Protein AF-A0A7M7T6D5-F1 (afdb_monomer)

Secondary structure (DSSP, 8-state):
-PPPPEESS-----SSPEEE--HHHHHHHTTHHHHHHTT-TTTT----SS--SSEEEEHHHHHHHH---HHHHHHHHHHHHHHHHTT------------------------------TTHHHHHHHHHHHHHHHHHTTS--

Structure (mmCIF, N/CA/C/O backbone):
data_AF-A0A7M7T6D5-F1
#
_entry.id   AF-A0A7M7T6D5-F1
#
loop_
_atom_site.group_PDB
_atom_site.id
_atom_site.type_symbol
_atom_site.label_atom_id
_atom_site.label_alt_id
_atom_site.label_comp_id
_atom_site.label_asym_id
_atom_site.label_entity_id
_atom_site.label_seq_id
_atom_site.pdbx_PDB_ins_code
_atom_site.Cartn_x
_atom_site.Cartn_y
_atom_site.Cartn_z
_atom_site.occupancy
_atom_site.B_iso_or_equiv
_atom_site.auth_seq_id
_atom_site.auth_comp_id
_atom_site.auth_asym_id
_atom_site.auth_atom_id
_atom_site.pdbx_PDB_model_num
ATOM 1 N N . MET A 1 1 ? 14.661 -6.943 -27.759 1.00 43.06 1 MET A N 1
ATOM 2 C CA . MET A 1 1 ? 13.455 -6.133 -27.479 1.00 43.06 1 MET A CA 1
ATOM 3 C C . MET A 1 1 ? 13.658 -5.488 -26.121 1.00 43.06 1 MET A C 1
ATOM 5 O O . MET A 1 1 ? 14.012 -6.212 -25.200 1.00 43.06 1 MET A O 1
ATOM 9 N N . SER A 1 2 ? 13.508 -4.171 -25.993 1.00 54.56 2 SER A N 1
ATOM 10 C CA . SER A 1 2 ? 13.574 -3.513 -24.681 1.00 54.56 2 SER A CA 1
ATOM 11 C C . SER A 1 2 ? 12.256 -3.753 -23.950 1.00 54.56 2 SER A C 1
ATOM 13 O O . SER A 1 2 ? 11.207 -3.412 -24.490 1.00 54.56 2 SER A O 1
ATOM 15 N N . ALA A 1 3 ? 12.293 -4.358 -22.762 1.00 63.34 3 ALA A N 1
ATOM 16 C CA . ALA A 1 3 ? 11.090 -4.541 -21.955 1.00 63.34 3 ALA A CA 1
ATOM 17 C C . ALA A 1 3 ? 10.588 -3.172 -21.469 1.00 63.34 3 ALA A C 1
ATOM 19 O O . ALA A 1 3 ? 11.316 -2.448 -20.788 1.00 63.34 3 ALA A O 1
ATOM 20 N N . GLU A 1 4 ? 9.363 -2.801 -21.841 1.00 76.75 4 GLU A N 1
ATOM 21 C CA . GLU A 1 4 ? 8.741 -1.568 -21.363 1.00 76.75 4 GLU A CA 1
ATOM 22 C C . GLU A 1 4 ? 8.280 -1.751 -19.911 1.00 76.75 4 GLU A C 1
ATOM 24 O O . GLU A 1 4 ? 7.572 -2.705 -19.584 1.00 76.75 4 GLU A O 1
ATOM 29 N N . LEU A 1 5 ? 8.700 -0.843 -19.028 1.00 84.25 5 LEU A N 1
ATOM 30 C CA . LEU A 1 5 ? 8.334 -0.889 -17.616 1.00 84.25 5 LEU A CA 1
ATOM 31 C C . LEU A 1 5 ? 6.922 -0.339 -17.404 1.00 84.25 5 LEU A C 1
ATOM 33 O O . LEU A 1 5 ? 6.621 0.794 -17.778 1.00 84.25 5 LEU A O 1
ATOM 37 N N . LYS A 1 6 ? 6.072 -1.112 -16.728 1.00 86.00 6 LYS A N 1
ATOM 38 C CA . LYS A 1 6 ? 4.677 -0.766 -16.454 1.00 86.00 6 LYS A CA 1
ATOM 39 C C . LYS A 1 6 ? 4.487 -0.267 -15.022 1.00 86.00 6 LYS A C 1
ATOM 41 O O . LYS A 1 6 ? 4.801 -0.957 -14.052 1.00 86.00 6 LYS A O 1
ATOM 46 N N . GLY A 1 7 ? 3.900 0.920 -14.878 1.00 89.00 7 GLY A N 1
ATOM 47 C CA . GLY A 1 7 ? 3.462 1.447 -13.585 1.00 89.00 7 GLY A CA 1
ATOM 48 C C . GLY A 1 7 ? 2.161 0.792 -13.107 1.00 89.00 7 GLY A C 1
ATOM 49 O O . GLY A 1 7 ? 1.125 0.946 -13.744 1.00 89.00 7 GLY A O 1
ATOM 50 N N . VAL A 1 8 ? 2.171 0.115 -11.955 1.00 90.44 8 VAL A N 1
ATOM 51 C CA . VAL A 1 8 ? 0.967 -0.555 -11.411 1.00 90.44 8 VAL A CA 1
ATOM 52 C C . VAL A 1 8 ? -0.048 0.434 -10.817 1.00 90.44 8 VAL A C 1
ATOM 54 O O . VAL A 1 8 ? -1.253 0.215 -10.883 1.00 90.44 8 VAL A O 1
ATOM 57 N N . PHE A 1 9 ? 0.412 1.558 -10.257 1.00 89.00 9 PHE A N 1
ATOM 58 C CA . PHE A 1 9 ? -0.464 2.544 -9.601 1.00 89.00 9 PHE A CA 1
ATOM 59 C C . PHE A 1 9 ? -1.057 3.607 -10.545 1.00 89.00 9 PHE A C 1
ATOM 61 O O . PHE A 1 9 ? -1.940 4.361 -10.125 1.00 89.00 9 PHE A O 1
ATOM 68 N N . CYS A 1 10 ? -0.546 3.725 -11.776 1.00 86.19 10 CYS A N 1
ATOM 69 C CA . CYS A 1 10 ? -1.044 4.648 -12.798 1.00 86.19 10 CYS A CA 1
ATOM 70 C C . CYS A 1 10 ? -0.523 4.287 -14.200 1.00 86.19 10 CYS A C 1
ATOM 72 O O . CYS A 1 10 ? 0.649 3.963 -14.366 1.00 86.19 10 CYS A O 1
ATOM 74 N N . ASN A 1 11 ? -1.365 4.480 -15.219 1.00 77.56 11 ASN A N 1
ATOM 75 C CA . ASN A 1 11 ? -1.016 4.286 -16.634 1.00 77.56 11 ASN A CA 1
ATOM 76 C C . ASN A 1 11 ? -0.280 5.500 -17.243 1.00 77.56 11 ASN A C 1
ATOM 78 O O . ASN A 1 11 ? -0.393 5.758 -18.437 1.00 77.56 11 ASN A O 1
ATOM 82 N N . ASN A 1 12 ? 0.398 6.316 -16.431 1.00 72.69 12 ASN A N 1
ATOM 83 C CA . ASN A 1 12 ? 1.052 7.526 -16.922 1.00 72.69 12 ASN A CA 1
ATOM 84 C C . ASN A 1 12 ? 2.491 7.210 -17.344 1.00 72.69 12 ASN A C 1
ATOM 86 O O . ASN A 1 12 ? 3.350 7.061 -16.476 1.00 72.69 12 ASN A O 1
ATOM 90 N N . SER A 1 13 ? 2.765 7.195 -18.650 1.00 62.94 13 SER A N 1
ATOM 91 C CA . SER A 1 13 ? 4.107 7.056 -19.252 1.00 62.94 13 SER A CA 1
ATOM 92 C C . SER A 1 13 ? 5.000 8.297 -19.055 1.00 62.94 13 SER A C 1
ATOM 94 O O . SER A 1 13 ? 5.825 8.644 -19.900 1.00 62.94 13 SER A O 1
ATOM 96 N N . SER A 1 14 ? 4.806 9.025 -17.953 1.00 63.34 14 SER A N 1
ATOM 97 C CA . SER A 1 14 ? 5.578 10.210 -17.591 1.00 63.34 14 SER A CA 1
ATOM 98 C C . SER A 1 14 ? 7.068 9.896 -17.472 1.00 63.34 14 SER A C 1
ATOM 100 O O . SER A 1 14 ? 7.439 8.813 -17.035 1.00 63.34 14 SER A O 1
ATOM 102 N N . LYS A 1 15 ? 7.930 10.892 -17.717 1.00 61.44 15 LYS A N 1
ATOM 103 C CA . LYS A 1 15 ? 9.396 10.797 -17.535 1.00 61.44 15 LYS A CA 1
ATOM 104 C C . LYS A 1 15 ? 9.850 10.497 -16.088 1.00 61.44 15 LYS A C 1
ATOM 106 O O . LYS A 1 15 ? 11.047 10.496 -15.812 1.00 61.44 15 LYS A O 1
ATOM 111 N N . ALA A 1 16 ? 8.926 10.306 -15.146 1.00 72.88 16 ALA A N 1
ATOM 112 C CA . ALA A 1 16 ? 9.248 9.915 -13.784 1.00 72.88 16 ALA A CA 1
ATOM 113 C C . ALA A 1 16 ? 9.813 8.487 -13.772 1.00 72.88 16 ALA A C 1
ATOM 115 O O . ALA A 1 16 ? 9.243 7.575 -14.361 1.00 72.88 16 ALA A O 1
ATOM 116 N N . LYS A 1 17 ? 10.929 8.278 -13.068 1.00 87.38 17 LYS A N 1
ATOM 117 C CA . LYS A 1 17 ? 11.566 6.960 -12.971 1.00 87.38 17 LYS A CA 1
ATOM 118 C C . LYS A 1 17 ? 10.604 5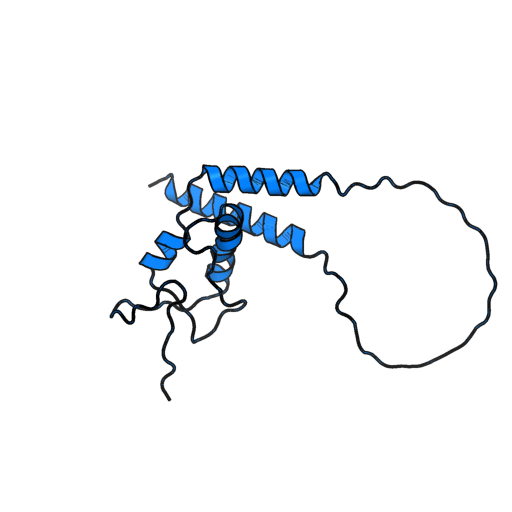.936 -12.355 1.00 87.38 17 LYS A C 1
ATOM 120 O O . LYS A 1 17 ? 10.171 6.104 -11.212 1.00 87.38 17 LYS A O 1
ATOM 125 N N . ILE A 1 18 ? 10.327 4.862 -13.093 1.00 90.50 18 ILE A N 1
ATOM 126 C CA . ILE A 1 18 ? 9.680 3.661 -12.561 1.00 90.50 18 ILE A CA 1
ATOM 127 C C . ILE A 1 18 ? 10.713 2.889 -11.733 1.00 90.50 18 ILE A C 1
ATOM 129 O O . ILE A 1 18 ? 11.846 2.670 -12.163 1.00 90.50 18 ILE A O 1
ATOM 133 N N . ILE A 1 19 ? 10.323 2.508 -10.521 1.00 91.69 19 ILE A N 1
ATOM 134 C CA . ILE A 1 19 ? 11.094 1.665 -9.608 1.00 91.69 19 ILE A CA 1
ATOM 135 C C . ILE A 1 19 ? 10.458 0.275 -9.646 1.00 91.69 19 ILE A C 1
ATOM 137 O O . ILE A 1 19 ? 9.247 0.163 -9.470 1.00 91.69 19 ILE A O 1
ATOM 141 N N . LEU A 1 20 ? 11.246 -0.770 -9.902 1.00 93.38 20 LEU A N 1
ATOM 142 C CA . LEU A 1 20 ? 10.754 -2.150 -9.903 1.00 93.38 20 LEU A CA 1
ATOM 143 C C . LEU A 1 20 ? 10.284 -2.578 -8.509 1.00 93.38 20 LEU A C 1
ATOM 145 O O . LEU A 1 20 ? 10.817 -2.128 -7.490 1.00 93.38 20 LEU A O 1
ATOM 149 N N . PHE A 1 21 ? 9.308 -3.481 -8.464 1.00 92.88 21 PHE A N 1
ATOM 150 C CA . PHE A 1 21 ? 8.949 -4.143 -7.217 1.00 92.88 21 PHE A CA 1
ATOM 151 C C . PHE A 1 21 ? 10.047 -5.120 -6.788 1.00 92.88 21 PHE A C 1
ATOM 153 O O . PHE A 1 21 ? 10.453 -5.992 -7.551 1.00 92.88 21 PHE A O 1
ATOM 160 N N . ASN A 1 22 ? 10.485 -4.995 -5.537 1.00 92.62 22 ASN A N 1
ATOM 161 C CA . ASN A 1 22 ? 11.230 -6.030 -4.826 1.00 92.62 22 ASN A CA 1
ATOM 162 C C . ASN A 1 22 ? 10.365 -6.588 -3.686 1.00 92.62 22 ASN A C 1
ATOM 164 O O . ASN A 1 22 ? 9.349 -5.986 -3.320 1.00 92.62 22 ASN A O 1
ATOM 168 N N . ASP A 1 23 ? 10.778 -7.711 -3.108 1.00 90.19 23 ASP A N 1
ATOM 169 C CA . ASP A 1 23 ? 9.976 -8.429 -2.113 1.00 90.19 23 ASP A CA 1
ATOM 170 C C . ASP A 1 23 ? 9.681 -7.564 -0.874 1.00 90.19 23 ASP A C 1
ATOM 172 O O . ASP A 1 23 ? 8.551 -7.539 -0.393 1.00 90.19 23 ASP A O 1
ATOM 176 N N . THR A 1 24 ? 10.637 -6.738 -0.432 1.00 89.81 24 THR A N 1
ATOM 177 C CA . THR A 1 24 ? 10.464 -5.769 0.667 1.00 89.81 24 THR A CA 1
ATOM 178 C C . THR A 1 24 ? 9.384 -4.719 0.380 1.00 89.81 24 THR A C 1
ATOM 180 O O . THR A 1 24 ? 8.705 -4.257 1.298 1.00 89.81 24 THR A O 1
ATOM 183 N N . ILE A 1 25 ? 9.203 -4.310 -0.879 1.00 91.12 25 ILE A N 1
ATOM 184 C CA . ILE A 1 25 ? 8.127 -3.391 -1.272 1.00 91.12 25 ILE A CA 1
ATOM 185 C C . ILE A 1 25 ? 6.797 -4.139 -1.406 1.00 91.12 25 ILE A C 1
ATOM 187 O O . ILE A 1 25 ? 5.780 -3.627 -0.942 1.00 91.12 25 ILE A O 1
ATOM 191 N N . LEU A 1 26 ? 6.783 -5.350 -1.970 1.00 91.38 26 LEU A N 1
ATOM 192 C CA . LEU A 1 26 ? 5.565 -6.167 -2.081 1.00 91.38 26 LEU A CA 1
ATOM 193 C C . LEU A 1 26 ? 4.994 -6.544 -0.711 1.00 91.38 26 LEU A C 1
ATOM 195 O O . LEU A 1 26 ? 3.782 -6.489 -0.497 1.00 91.38 26 LEU A O 1
ATOM 199 N N . GLU A 1 27 ? 5.875 -6.811 0.247 1.00 88.56 27 GLU A N 1
ATOM 200 C CA . GLU A 1 27 ? 5.553 -7.001 1.655 1.00 88.56 27 GLU A CA 1
ATOM 201 C C . GLU A 1 27 ? 4.815 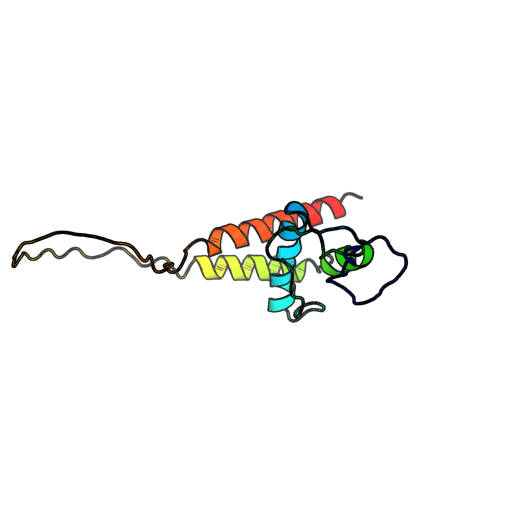-5.777 2.238 1.00 88.56 27 GLU A C 1
ATOM 203 O O . GLU A 1 27 ? 3.737 -5.909 2.823 1.00 88.56 27 GLU A O 1
ATOM 208 N N . LYS A 1 28 ? 5.313 -4.560 1.975 1.00 87.38 28 LYS A N 1
ATOM 209 C CA . LYS A 1 28 ? 4.639 -3.298 2.345 1.00 87.38 28 LYS A CA 1
ATOM 210 C C . LYS A 1 28 ? 3.333 -3.082 1.571 1.00 87.38 28 LYS A C 1
ATOM 212 O O . LYS A 1 28 ? 2.379 -2.504 2.098 1.00 87.38 28 LYS A O 1
ATOM 217 N N . CYS A 1 29 ? 3.234 -3.586 0.341 1.00 91.25 29 CYS A N 1
ATOM 218 C CA . CYS A 1 29 ? 2.028 -3.490 -0.475 1.00 91.25 29 CYS A CA 1
ATOM 219 C C . CYS A 1 29 ? 0.845 -4.334 0.029 1.00 91.25 29 CYS A C 1
ATOM 221 O O . CYS A 1 29 ? -0.283 -4.101 -0.416 1.00 91.25 29 CYS A O 1
ATOM 223 N N . LYS A 1 30 ? 1.030 -5.210 1.030 1.00 87.19 30 LYS A N 1
ATOM 224 C CA . LYS A 1 30 ? -0.076 -5.908 1.718 1.00 87.19 30 LYS A CA 1
ATOM 225 C C . LYS A 1 30 ? -1.121 -4.963 2.339 1.00 87.19 30 LYS A C 1
ATOM 227 O O . LYS A 1 30 ? -2.251 -5.387 2.592 1.00 87.19 30 LYS A O 1
ATOM 232 N N . ILE A 1 31 ? -0.798 -3.674 2.492 1.00 91.75 31 ILE A N 1
ATOM 233 C CA . ILE A 1 31 ? -1.739 -2.588 2.820 1.00 91.75 31 ILE A CA 1
ATOM 234 C C . ILE A 1 31 ? -2.931 -2.476 1.841 1.00 91.75 31 ILE A C 1
ATOM 236 O O . ILE A 1 31 ? -3.966 -1.907 2.198 1.00 91.75 31 ILE A O 1
ATOM 240 N N . LEU A 1 32 ? -2.848 -3.082 0.644 1.00 93.62 32 LEU A N 1
ATOM 241 C CA . LEU A 1 32 ? -3.988 -3.262 -0.264 1.00 93.62 32 LEU A CA 1
ATOM 242 C C . LEU A 1 32 ? -5.195 -3.896 0.447 1.00 93.62 32 LEU A C 1
ATOM 244 O O . LEU A 1 32 ? -6.319 -3.466 0.205 1.00 93.62 32 LEU A O 1
ATOM 248 N N . LYS A 1 33 ? -4.979 -4.843 1.374 1.00 92.81 33 LYS A N 1
ATOM 249 C CA . LYS A 1 33 ? -6.062 -5.487 2.141 1.00 92.81 33 LYS A CA 1
ATOM 250 C C . LYS A 1 33 ? -6.925 -4.459 2.880 1.00 92.81 33 LYS A C 1
ATOM 252 O O . LYS A 1 33 ? -8.142 -4.489 2.750 1.00 92.81 33 LYS A O 1
ATOM 257 N N . ILE A 1 34 ? -6.301 -3.481 3.544 1.00 94.19 34 ILE A N 1
ATOM 258 C CA . ILE A 1 34 ? -7.003 -2.386 4.237 1.00 94.19 34 ILE A CA 1
ATOM 259 C C . ILE A 1 34 ? -7.812 -1.544 3.235 1.00 94.19 34 ILE A C 1
ATOM 261 O O . ILE A 1 34 ? -8.962 -1.185 3.495 1.00 94.19 34 ILE A O 1
ATOM 265 N N . ARG A 1 35 ? -7.239 -1.252 2.058 1.00 95.06 35 ARG A N 1
ATOM 266 C CA . ARG A 1 35 ? -7.923 -0.485 1.002 1.00 95.06 35 ARG A CA 1
ATOM 267 C C . ARG A 1 35 ? -9.130 -1.218 0.422 1.00 95.06 35 ARG A C 1
ATOM 269 O O . ARG A 1 35 ? -10.143 -0.566 0.182 1.00 95.06 35 ARG A O 1
ATOM 276 N N . VAL A 1 36 ? -9.038 -2.534 0.232 1.00 95.31 36 VAL A N 1
ATOM 277 C CA . VAL A 1 36 ? -10.156 -3.389 -0.197 1.00 95.31 36 VAL A CA 1
ATOM 278 C C . VAL A 1 36 ? -11.253 -3.395 0.868 1.00 95.31 36 VAL A C 1
ATOM 280 O O . VAL A 1 36 ? -12.383 -3.010 0.567 1.00 95.31 36 VAL A O 1
ATOM 283 N N . THR A 1 37 ? -10.916 -3.732 2.120 1.00 94.81 37 THR A N 1
ATOM 284 C CA . THR A 1 37 ? -11.870 -3.835 3.239 1.00 94.81 37 THR A CA 1
ATOM 285 C C . THR A 1 37 ? -12.683 -2.554 3.439 1.00 94.81 37 THR A C 1
ATOM 287 O O . THR A 1 37 ? -13.905 -2.616 3.544 1.00 94.81 37 THR A O 1
ATOM 290 N N . TYR A 1 38 ? -12.037 -1.382 3.419 1.00 95.12 38 TYR A N 1
ATOM 291 C CA . TYR A 1 38 ? -12.712 -0.088 3.607 1.00 95.12 38 TYR A CA 1
ATOM 292 C C . TYR A 1 38 ? -13.055 0.643 2.300 1.00 95.12 38 TYR A C 1
ATOM 294 O O . TYR A 1 38 ? -13.322 1.845 2.321 1.00 95.12 38 TYR A O 1
ATOM 302 N N . LYS A 1 39 ? -13.054 -0.066 1.160 1.00 95.50 39 LYS A N 1
ATOM 303 C CA . LYS A 1 39 ? -13.446 0.439 -0.173 1.00 95.50 39 LYS A CA 1
ATOM 304 C C . LYS A 1 39 ? -12.751 1.754 -0.583 1.00 95.50 39 LYS A C 1
ATOM 306 O O . LYS A 1 39 ? -13.340 2.604 -1.250 1.00 95.50 39 LYS A O 1
ATOM 311 N N . LEU A 1 40 ? -11.488 1.926 -0.196 1.00 94.19 40 LEU A N 1
ATOM 312 C CA . LEU A 1 40 ? -10.699 3.136 -0.450 1.00 94.19 40 LEU A CA 1
ATOM 313 C C . LEU A 1 40 ? -10.217 3.211 -1.914 1.00 94.19 40 LEU A C 1
ATOM 315 O O . LEU A 1 40 ? -10.290 2.243 -2.674 1.00 94.19 40 LEU A O 1
ATOM 319 N N . LYS A 1 41 ? -9.649 4.359 -2.317 1.00 93.38 41 LYS A N 1
ATOM 320 C CA . LYS A 1 41 ? -8.918 4.478 -3.596 1.00 93.38 41 LYS A CA 1
ATOM 321 C C . LYS A 1 41 ? -7.884 3.348 -3.710 1.00 93.38 41 LYS A C 1
ATOM 323 O O . LYS A 1 41 ? -7.264 3.002 -2.704 1.00 93.38 41 LYS A O 1
ATOM 328 N N . TYR A 1 42 ? -7.679 2.829 -4.921 1.00 93.06 42 TYR A N 1
ATOM 329 C CA . TYR A 1 42 ? -6.789 1.700 -5.232 1.00 93.06 42 TYR A CA 1
ATOM 330 C C . TYR A 1 42 ? -7.273 0.308 -4.769 1.00 93.06 42 TYR A C 1
ATOM 332 O O . TYR A 1 42 ? -6.496 -0.637 -4.834 1.00 93.06 42 TYR A O 1
ATOM 340 N N . LYS A 1 43 ? -8.542 0.148 -4.356 1.00 92.75 43 LYS A N 1
ATOM 341 C CA . LYS A 1 43 ? -9.135 -1.163 -4.006 1.00 92.75 43 LYS A CA 1
ATOM 342 C C . LYS A 1 43 ? -9.127 -2.209 -5.135 1.00 92.75 43 LYS A C 1
ATOM 344 O O . LYS A 1 43 ? -9.110 -3.394 -4.848 1.00 92.75 43 LYS A O 1
ATOM 349 N N . GLU A 1 44 ? -9.128 -1.773 -6.393 1.00 92.75 44 GLU A N 1
ATOM 350 C CA . GLU A 1 44 ? -9.128 -2.637 -7.591 1.00 92.75 44 GLU A CA 1
ATOM 351 C C . GLU A 1 44 ? -7.723 -2.883 -8.171 1.00 92.75 44 GLU A C 1
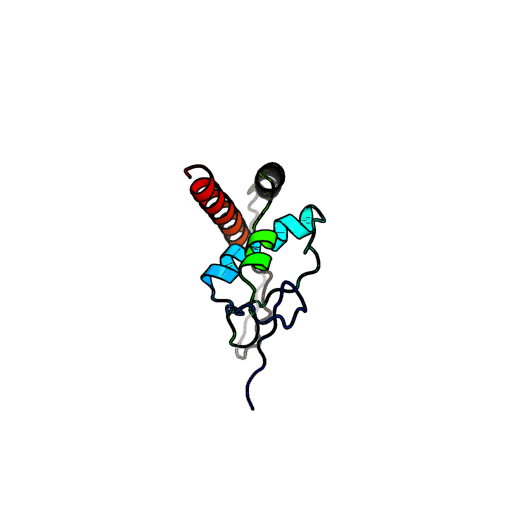ATOM 353 O O . GLU A 1 44 ? -7.598 -3.419 -9.269 1.00 92.75 44 GLU A O 1
ATOM 358 N N . LEU A 1 45 ? -6.649 -2.477 -7.481 1.00 91.50 45 LEU A N 1
ATOM 359 C CA . LEU A 1 45 ? -5.302 -2.745 -7.984 1.00 91.50 45 LEU A CA 1
ATOM 360 C C . LEU A 1 45 ? -4.941 -4.224 -7.885 1.00 91.50 45 LEU A C 1
ATOM 362 O O . LEU A 1 45 ? -5.070 -4.842 -6.831 1.00 91.50 45 LEU A O 1
ATOM 366 N N . ILE A 1 46 ? -4.371 -4.734 -8.972 1.00 90.44 46 ILE A N 1
ATOM 367 C CA . ILE A 1 46 ? -3.708 -6.031 -9.026 1.00 90.44 46 ILE A CA 1
ATOM 368 C C . ILE A 1 46 ? -2.209 -5.770 -8.861 1.00 90.44 46 ILE A C 1
ATOM 370 O O . ILE A 1 46 ? -1.592 -5.102 -9.689 1.00 90.44 46 ILE A O 1
ATOM 374 N N . LEU A 1 47 ? -1.641 -6.257 -7.760 1.00 91.38 47 LEU A N 1
ATOM 375 C CA . LEU A 1 47 ? -0.202 -6.230 -7.491 1.00 91.38 47 LEU A CA 1
ATOM 376 C C . LEU A 1 47 ? 0.427 -7.551 -7.961 1.00 91.38 47 LEU A C 1
ATOM 378 O O . LEU A 1 47 ? -0.234 -8.586 -7.844 1.00 91.38 47 LEU A O 1
ATOM 382 N N . PRO A 1 48 ? 1.683 -7.554 -8.441 1.00 90.94 48 PRO A N 1
ATOM 383 C CA . PRO A 1 48 ? 2.388 -8.800 -8.715 1.00 90.94 48 PRO A CA 1
ATOM 384 C C . PRO A 1 48 ? 2.667 -9.556 -7.404 1.00 90.94 48 PRO A C 1
ATOM 386 O O . PRO A 1 48 ? 2.891 -8.953 -6.353 1.00 90.94 48 PRO A O 1
ATOM 389 N N . THR A 1 49 ? 2.624 -10.889 -7.461 1.00 86.81 49 THR A N 1
ATOM 390 C CA . THR A 1 49 ? 2.805 -11.766 -6.287 1.00 86.81 49 THR A CA 1
ATOM 391 C C . THR A 1 49 ? 4.275 -11.910 -5.882 1.00 86.81 49 THR A C 1
ATOM 393 O O . THR A 1 49 ? 4.577 -12.135 -4.713 1.00 86.81 49 THR A O 1
ATOM 396 N N . THR A 1 50 ? 5.182 -11.771 -6.847 1.00 87.88 50 THR A N 1
ATOM 397 C CA . THR A 1 50 ? 6.640 -11.866 -6.702 1.00 87.88 50 THR A CA 1
ATOM 398 C C . THR A 1 50 ? 7.293 -10.649 -7.343 1.00 87.88 50 THR A C 1
ATOM 400 O O . THR A 1 50 ? 6.676 -9.979 -8.174 1.00 87.88 50 THR A O 1
ATOM 403 N N . SER A 1 51 ? 8.542 -10.359 -6.986 1.00 88.88 51 SER A N 1
ATOM 404 C CA . SER A 1 51 ? 9.340 -9.378 -7.719 1.00 88.88 51 SER A CA 1
ATOM 405 C C . SER A 1 51 ? 9.544 -9.808 -9.180 1.00 88.88 51 SER A C 1
ATOM 407 O O . SER A 1 51 ? 9.697 -10.992 -9.482 1.00 88.88 51 SER A O 1
ATOM 409 N N . ASP A 1 52 ? 9.493 -8.846 -10.103 1.00 87.56 52 ASP A N 1
ATOM 410 C CA . ASP A 1 52 ? 9.657 -9.076 -11.540 1.00 87.56 52 ASP A CA 1
ATOM 411 C C . ASP A 1 52 ? 10.320 -7.861 -12.223 1.00 87.56 52 ASP A C 1
ATOM 413 O O . ASP A 1 52 ? 10.465 -6.796 -11.621 1.00 87.56 52 ASP A O 1
ATOM 417 N N . GLN A 1 53 ? 10.778 -8.026 -13.468 1.00 88.25 53 GLN A N 1
ATOM 418 C CA . GLN A 1 53 ? 11.548 -7.007 -14.204 1.00 88.25 53 GLN A CA 1
ATOM 419 C C . GLN A 1 53 ? 10.690 -6.090 -15.096 1.00 88.25 53 GLN A C 1
ATOM 421 O O . GLN A 1 53 ? 11.227 -5.321 -15.888 1.00 88.25 53 GLN A O 1
ATOM 426 N N . THR A 1 54 ? 9.364 -6.179 -14.995 1.00 89.38 54 THR A N 1
ATOM 427 C CA . THR A 1 54 ? 8.394 -5.519 -15.888 1.00 89.38 54 THR A CA 1
ATOM 428 C C . THR A 1 54 ? 7.432 -4.593 -15.152 1.00 89.38 54 THR A C 1
ATOM 430 O O . THR A 1 54 ? 7.085 -3.531 -15.667 1.00 89.38 54 THR A O 1
ATOM 433 N N . ASN A 1 55 ? 7.028 -4.951 -13.934 1.00 90.38 55 ASN A N 1
ATOM 434 C CA . ASN A 1 55 ? 6.100 -4.193 -13.116 1.00 90.38 55 ASN A CA 1
ATOM 435 C C . ASN A 1 55 ? 6.855 -3.343 -12.096 1.00 90.38 55 ASN A C 1
ATOM 437 O O . ASN A 1 55 ? 7.764 -3.788 -11.391 1.00 90.38 55 ASN A O 1
ATOM 441 N N . GLY A 1 56 ? 6.417 -2.099 -11.963 1.00 92.31 56 GLY A N 1
ATOM 442 C CA . GLY A 1 56 ? 6.995 -1.170 -11.014 1.00 92.31 56 GLY A CA 1
ATOM 443 C C . GLY A 1 56 ? 6.045 -0.054 -10.620 1.00 92.31 56 GLY A C 1
ATOM 444 O O . GLY A 1 56 ? 4.829 -0.097 -10.832 1.00 92.31 56 GLY A O 1
ATOM 445 N N . TYR A 1 57 ? 6.618 0.973 -10.010 1.00 92.31 57 TYR A N 1
ATOM 446 C CA . TYR A 1 57 ? 5.885 2.093 -9.458 1.00 92.31 57 TYR A CA 1
ATOM 447 C C . TYR A 1 57 ? 6.649 3.408 -9.567 1.00 92.31 57 TYR A C 1
ATOM 449 O O . TYR A 1 57 ? 7.866 3.477 -9.408 1.00 92.31 57 TYR A O 1
ATOM 457 N N . HIS A 1 58 ? 5.902 4.492 -9.747 1.00 91.81 58 HIS A N 1
ATOM 458 C CA . HIS A 1 58 ? 6.402 5.835 -9.485 1.00 91.81 58 HIS A CA 1
ATOM 459 C C . HIS A 1 58 ? 6.388 6.091 -7.973 1.00 91.81 58 HIS A C 1
ATOM 461 O O . HIS A 1 58 ? 5.375 5.836 -7.312 1.00 91.81 58 HIS A O 1
ATOM 467 N N . ALA A 1 59 ? 7.473 6.643 -7.421 1.00 90.06 59 ALA A N 1
ATOM 468 C CA . ALA A 1 59 ? 7.616 6.877 -5.978 1.00 90.06 59 ALA A CA 1
ATOM 469 C C . ALA A 1 59 ? 6.448 7.686 -5.371 1.00 90.06 59 ALA A C 1
ATOM 471 O O . ALA A 1 59 ? 5.927 7.332 -4.314 1.00 90.06 59 ALA A O 1
ATOM 472 N N . ASN A 1 60 ? 5.970 8.721 -6.076 1.00 89.69 60 ASN A N 1
ATOM 473 C CA . ASN A 1 60 ? 4.814 9.516 -5.650 1.00 89.69 60 ASN A CA 1
ATOM 474 C C . ASN A 1 60 ? 3.524 8.672 -5.574 1.00 89.69 60 ASN A C 1
ATOM 476 O O . ASN A 1 60 ? 2.765 8.754 -4.610 1.00 89.69 60 ASN A O 1
ATOM 480 N N . CYS A 1 61 ? 3.273 7.813 -6.563 1.00 91.62 61 CYS A N 1
ATOM 481 C CA . CYS A 1 61 ? 2.082 6.965 -6.581 1.00 91.62 61 CYS A CA 1
ATOM 482 C C . CYS A 1 61 ? 2.119 5.907 -5.468 1.00 91.62 61 CYS A C 1
ATOM 484 O O . CYS A 1 61 ? 1.107 5.695 -4.806 1.00 91.62 61 CYS A O 1
ATOM 486 N N . TYR A 1 62 ? 3.291 5.327 -5.196 1.00 92.62 62 TYR A N 1
ATOM 487 C CA . TYR A 1 62 ? 3.494 4.421 -4.063 1.00 92.62 62 TYR A CA 1
ATOM 488 C C . TYR A 1 62 ? 3.334 5.122 -2.702 1.00 92.62 62 TYR A C 1
ATOM 490 O O . TYR A 1 62 ? 2.704 4.569 -1.802 1.00 92.62 62 TYR A O 1
ATOM 498 N N . SER A 1 63 ? 3.810 6.365 -2.549 1.00 90.69 63 SER A N 1
ATOM 499 C CA . SER A 1 63 ? 3.582 7.156 -1.327 1.00 90.69 63 SER A CA 1
ATOM 500 C C . SER A 1 63 ? 2.086 7.414 -1.092 1.00 90.69 63 SER A C 1
ATOM 502 O O . SER A 1 63 ? 1.570 7.168 -0.004 1.00 90.69 63 SER A O 1
ATOM 504 N N . ASN A 1 64 ? 1.349 7.800 -2.140 1.00 91.25 64 ASN A N 1
ATOM 505 C CA . ASN A 1 64 ? -0.106 7.988 -2.078 1.00 91.25 64 ASN A CA 1
ATOM 506 C C . ASN A 1 64 ? -0.877 6.680 -1.815 1.00 91.25 64 ASN A C 1
ATOM 508 O O . ASN A 1 64 ? -1.928 6.695 -1.175 1.00 91.25 64 ASN A O 1
ATOM 512 N N . PHE A 1 65 ? -0.368 5.544 -2.295 1.00 93.12 65 PHE A N 1
ATOM 513 C CA . PHE A 1 65 ? -0.938 4.224 -2.032 1.00 93.12 65 PHE A CA 1
ATOM 514 C C . PHE A 1 65 ? -0.642 3.718 -0.609 1.00 93.12 65 PHE A C 1
ATOM 516 O O . PHE A 1 65 ? -1.521 3.133 0.024 1.00 93.12 65 PHE A O 1
ATOM 523 N N . THR A 1 66 ? 0.539 3.980 -0.056 1.00 91.25 66 THR A N 1
ATOM 524 C CA . THR A 1 66 ? 0.879 3.604 1.330 1.00 91.25 66 THR A CA 1
ATOM 525 C C . THR A 1 66 ? 0.307 4.566 2.376 1.00 91.25 66 THR A C 1
ATOM 527 O O . THR A 1 66 ? 0.138 4.186 3.530 1.00 91.25 66 THR A O 1
ATOM 530 N N . ALA A 1 67 ? -0.075 5.788 1.991 1.00 91.94 67 ALA A N 1
ATOM 531 C CA . ALA A 1 67 ? -0.769 6.728 2.867 1.00 91.94 67 ALA A CA 1
ATOM 532 C C . ALA A 1 67 ? -2.193 6.245 3.226 1.00 91.94 67 ALA A C 1
ATOM 534 O O . ALA A 1 67 ? -3.134 6.359 2.433 1.00 91.94 67 ALA A O 1
ATOM 535 N N . ILE A 1 68 ? -2.355 5.735 4.450 1.00 90.75 68 ILE A N 1
ATOM 536 C CA . ILE A 1 68 ? -3.632 5.340 5.063 1.00 90.75 68 ILE A CA 1
ATOM 537 C C . ILE A 1 68 ? -3.836 6.127 6.363 1.00 90.75 68 ILE A C 1
ATOM 539 O O . ILE A 1 68 ? -2.903 6.319 7.138 1.00 90.75 68 ILE A O 1
ATOM 543 N N . LYS A 1 69 ? -5.071 6.582 6.620 1.00 90.44 69 LYS A N 1
ATOM 544 C CA . LYS A 1 69 ? -5.428 7.240 7.890 1.00 90.44 69 LYS A CA 1
ATOM 545 C C . LYS A 1 69 ? -5.409 6.219 9.033 1.00 90.44 69 LYS A C 1
ATOM 547 O O . LYS A 1 69 ? -6.053 5.180 8.897 1.00 90.44 69 LYS A O 1
ATOM 552 N N . LYS A 1 70 ? -4.772 6.564 10.162 1.00 91.19 70 LYS A N 1
ATOM 553 C CA . LYS A 1 70 ? -4.582 5.707 11.355 1.00 91.19 70 LYS A CA 1
ATOM 554 C C . LYS A 1 70 ? -5.822 4.882 11.736 1.00 91.19 70 LYS A C 1
ATOM 556 O O . LYS A 1 70 ? -5.712 3.666 11.847 1.00 91.19 70 LYS A O 1
ATOM 561 N N . LYS A 1 71 ? -7.006 5.512 11.757 1.00 93.69 71 LYS A N 1
ATOM 562 C CA . LYS A 1 71 ? -8.290 4.855 12.066 1.00 93.69 71 LYS A CA 1
ATOM 563 C C . LYS A 1 71 ? -8.558 3.564 11.278 1.00 93.69 71 LYS A C 1
ATOM 565 O O . LYS A 1 71 ? -9.099 2.618 11.826 1.00 93.69 71 LYS A O 1
ATOM 570 N N . TYR A 1 72 ? -8.168 3.494 10.001 1.00 93.75 72 TYR A N 1
ATOM 571 C CA . TYR A 1 72 ? -8.382 2.295 9.180 1.00 93.75 72 TYR A CA 1
ATOM 572 C C . TYR A 1 72 ? -7.369 1.184 9.487 1.00 93.75 72 TYR A C 1
ATOM 574 O O . TYR A 1 72 ? -7.656 0.023 9.230 1.00 93.75 72 TYR A O 1
ATOM 582 N N . ILE A 1 73 ? -6.195 1.525 10.028 1.00 90.62 73 ILE A N 1
ATOM 583 C CA . ILE A 1 73 ? -5.192 0.557 10.494 1.00 90.62 73 ILE A CA 1
ATOM 584 C C . ILE A 1 73 ? -5.643 -0.033 11.836 1.00 90.62 73 ILE A C 1
ATOM 586 O O . ILE A 1 73 ? -5.596 -1.246 12.018 1.00 90.62 73 ILE A O 1
ATOM 590 N N . GLU A 1 74 ? -6.135 0.816 12.742 1.00 92.44 74 GLU A N 1
ATOM 591 C CA . GLU A 1 74 ? -6.660 0.426 14.057 1.00 92.44 74 GLU A CA 1
ATOM 592 C C . GLU A 1 74 ? -7.878 -0.498 13.915 1.00 92.44 74 GLU A C 1
ATOM 594 O O . GLU A 1 74 ? -7.813 -1.651 14.341 1.00 92.44 74 GLU A O 1
ATOM 599 N N . MET A 1 75 ? -8.912 -0.065 13.180 1.00 92.38 75 MET A N 1
ATOM 600 C CA . MET A 1 75 ? -10.102 -0.885 12.909 1.00 92.38 75 MET A CA 1
ATOM 601 C C . MET A 1 75 ? -9.766 -2.213 12.202 1.00 92.38 75 MET A C 1
ATOM 603 O O . MET A 1 75 ? -10.423 -3.223 12.450 1.00 92.38 75 MET A O 1
ATOM 607 N N . PHE A 1 76 ? -8.751 -2.245 11.325 1.00 93.25 76 PHE A N 1
ATOM 608 C CA . PHE A 1 76 ? -8.327 -3.491 10.672 1.00 93.25 76 PHE A CA 1
ATOM 609 C C . PHE A 1 76 ? -7.627 -4.437 11.653 1.00 93.25 76 PHE A C 1
ATOM 611 O O . PHE A 1 76 ? -7.852 -5.643 11.618 1.00 93.25 76 PHE A O 1
ATOM 618 N N . SER A 1 77 ? -6.793 -3.892 12.543 1.00 90.56 77 SER A N 1
ATOM 619 C CA . SER A 1 77 ? -6.111 -4.651 13.595 1.00 90.56 77 SER A CA 1
ATOM 620 C C . SER A 1 77 ? -7.110 -5.284 14.567 1.00 90.56 77 SER A C 1
ATOM 622 O O . SER A 1 77 ? -6.975 -6.455 14.911 1.00 90.56 77 SER A O 1
ATOM 624 N N . GLU A 1 78 ? -8.151 -4.546 14.957 1.00 92.19 78 GLU A N 1
ATOM 625 C CA . GLU A 1 78 ? -9.257 -5.049 15.781 1.00 92.19 78 GLU A CA 1
ATOM 626 C C . GLU A 1 78 ? -10.047 -6.154 15.069 1.00 92.19 78 GLU A C 1
ATOM 628 O O . GLU A 1 78 ? -10.191 -7.246 15.613 1.00 92.19 78 GLU A O 1
ATOM 633 N N . LEU A 1 79 ? -10.464 -5.922 13.819 1.00 90.88 79 LEU A N 1
ATOM 634 C CA . LEU A 1 79 ? -11.194 -6.902 13.006 1.00 90.88 79 LEU A CA 1
ATOM 635 C C . LEU A 1 79 ? -10.428 -8.228 12.853 1.00 90.88 79 LEU A C 1
ATOM 637 O O . LEU A 1 79 ? -11.026 -9.300 12.926 1.00 90.88 79 LEU A O 1
ATOM 641 N N . VAL A 1 80 ? -9.104 -8.170 12.684 1.00 88.44 80 VAL A N 1
ATOM 642 C CA . VAL A 1 80 ? -8.243 -9.362 12.596 1.00 88.44 80 VAL A CA 1
ATOM 643 C C . VAL A 1 80 ? -8.131 -10.098 13.936 1.00 88.44 80 VAL A C 1
ATOM 645 O O . VAL A 1 80 ? -8.097 -11.328 13.941 1.00 88.44 80 VAL A O 1
ATOM 648 N N . LYS A 1 81 ? -8.093 -9.379 15.066 1.00 88.38 81 LYS A N 1
ATOM 649 C CA . LYS A 1 81 ? -8.057 -9.987 16.408 1.00 88.38 81 LYS A CA 1
ATOM 650 C C . LYS A 1 81 ? -9.362 -10.717 16.725 1.00 88.38 81 LYS A C 1
ATOM 652 O O . LYS A 1 81 ? -9.311 -11.864 17.156 1.00 88.38 81 LYS A O 1
ATOM 657 N N . SER A 1 82 ? -10.516 -10.106 16.451 1.00 82.69 82 SER A N 1
ATOM 658 C CA . SER A 1 82 ? -11.824 -10.727 16.721 1.00 82.69 82 SER A CA 1
ATOM 659 C C . SER A 1 82 ? -12.040 -12.020 15.922 1.00 82.69 82 SER A C 1
ATOM 661 O O . SER A 1 82 ? -12.593 -12.983 16.442 1.00 82.69 82 SER A O 1
ATOM 663 N N . GLN A 1 83 ? -11.514 -12.100 14.694 1.00 75.69 83 GLN A N 1
ATOM 664 C CA . GLN A 1 83 ? -11.561 -13.324 13.877 1.00 75.69 83 GLN A CA 1
ATOM 665 C C . GLN A 1 83 ? -10.615 -14.444 14.362 1.00 75.69 83 GLN A C 1
ATOM 667 O O . GLN A 1 83 ? -10.684 -15.568 13.858 1.00 75.69 83 GLN A O 1
ATOM 672 N N . GLN A 1 84 ? -9.723 -14.183 15.327 1.00 62.06 84 GLN A N 1
ATOM 673 C CA . GLN A 1 84 ? -8.889 -15.228 15.936 1.00 62.06 84 GLN A CA 1
ATOM 674 C C . GLN A 1 84 ? -9.577 -15.942 17.108 1.00 62.06 84 GLN A C 1
ATOM 676 O O . GLN A 1 84 ? -9.291 -17.120 17.314 1.00 62.06 84 GLN A O 1
ATOM 681 N N . SER A 1 85 ? -10.492 -15.288 17.835 1.00 56.91 85 SER A N 1
ATOM 682 C CA . SER A 1 85 ? -11.147 -15.870 19.022 1.00 56.91 85 SER A CA 1
ATOM 683 C C . SER A 1 85 ? -12.221 -16.924 18.719 1.00 56.91 85 SER A C 1
ATOM 685 O O . SER A 1 85 ? -12.452 -17.795 19.548 1.00 56.91 85 SER A O 1
ATOM 687 N N . GLU A 1 86 ? -12.841 -16.912 17.536 1.00 53.22 86 GLU A N 1
ATOM 688 C CA . GLU A 1 86 ? -13.962 -17.816 17.194 1.00 53.22 86 GLU A CA 1
ATOM 689 C C . GLU A 1 86 ? -13.539 -19.217 16.697 1.00 53.22 86 GLU A C 1
ATOM 691 O O . GLU A 1 86 ? -14.367 -19.981 16.215 1.00 53.22 86 GLU A O 1
ATOM 696 N N . ASN A 1 87 ? -12.253 -19.582 16.789 1.00 47.06 87 ASN A N 1
ATOM 697 C CA . ASN A 1 87 ? -11.741 -20.889 16.337 1.00 47.06 87 ASN A CA 1
ATOM 698 C C . ASN A 1 87 ? -11.231 -21.798 17.476 1.00 47.06 87 ASN A C 1
ATOM 700 O O . ASN A 1 87 ? -10.558 -22.793 17.211 1.00 47.06 87 ASN A O 1
ATOM 704 N N . ALA A 1 88 ? -11.533 -21.474 18.736 1.00 46.81 88 ALA A N 1
ATOM 705 C CA . ALA A 1 88 ? -11.256 -22.346 19.876 1.00 46.81 88 ALA A CA 1
ATOM 706 C C . ALA A 1 88 ? -12.416 -23.338 20.089 1.00 46.81 88 ALA A C 1
ATOM 708 O O . ALA A 1 88 ? -13.285 -23.123 20.931 1.00 46.81 88 ALA A O 1
ATOM 709 N N . VAL A 1 89 ? -12.440 -24.420 19.305 1.00 42.56 89 VAL A N 1
ATOM 710 C CA . VAL A 1 89 ? -13.315 -25.575 19.578 1.00 42.56 89 VAL A CA 1
ATOM 711 C C . VAL A 1 89 ? -12.752 -26.326 20.796 1.00 42.56 89 VAL A C 1
ATOM 713 O O . VAL A 1 89 ? -11.551 -26.604 20.803 1.00 42.56 89 VAL A O 1
ATOM 716 N N . PRO A 1 90 ? -13.558 -26.642 21.828 1.00 45.88 90 PRO A N 1
ATOM 717 C CA . PRO A 1 90 ? -13.083 -27.381 22.994 1.00 45.88 90 PRO A CA 1
ATOM 718 C C . PRO A 1 90 ? -12.852 -28.864 22.672 1.00 45.88 90 PRO A C 1
ATOM 720 O O . PRO A 1 90 ? -13.623 -29.489 21.946 1.00 45.88 90 PRO A O 1
ATOM 723 N N . GLU A 1 91 ? -11.793 -29.429 23.248 1.00 53.78 91 GLU A N 1
ATOM 724 C CA . GLU A 1 91 ? -11.419 -30.839 23.119 1.00 53.78 91 GLU A CA 1
ATOM 725 C C . GLU A 1 91 ? -12.176 -31.696 24.155 1.00 53.78 91 GLU A C 1
ATOM 727 O O . GLU A 1 91 ? -11.831 -31.696 25.333 1.00 53.78 91 GLU A O 1
ATOM 732 N N . SER A 1 92 ? -13.227 -32.394 23.711 1.00 51.34 92 SER A N 1
ATOM 733 C CA . SER A 1 92 ? -13.962 -33.466 24.417 1.00 51.34 92 SER A CA 1
ATOM 734 C C . SER A 1 92 ? -14.869 -34.145 23.368 1.00 51.34 92 SER A C 1
ATOM 736 O O . SER A 1 92 ? -15.470 -33.440 22.563 1.00 51.34 92 SER A O 1
ATOM 738 N N . ASP A 1 93 ? -14.998 -35.465 23.220 1.00 38.50 93 ASP A N 1
ATOM 739 C CA . ASP A 1 93 ? -14.619 -36.586 24.084 1.00 38.50 93 ASP A CA 1
ATOM 740 C C . ASP A 1 93 ? -13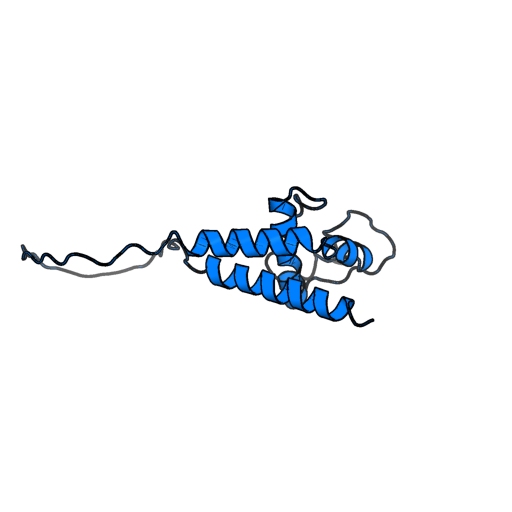.949 -37.727 23.300 1.00 38.50 93 ASP A C 1
ATOM 742 O O . ASP A 1 93 ? -14.173 -37.920 22.104 1.00 38.50 93 ASP A O 1
ATOM 746 N N . ARG A 1 94 ? -13.171 -38.553 24.009 1.00 50.53 94 ARG A N 1
ATOM 747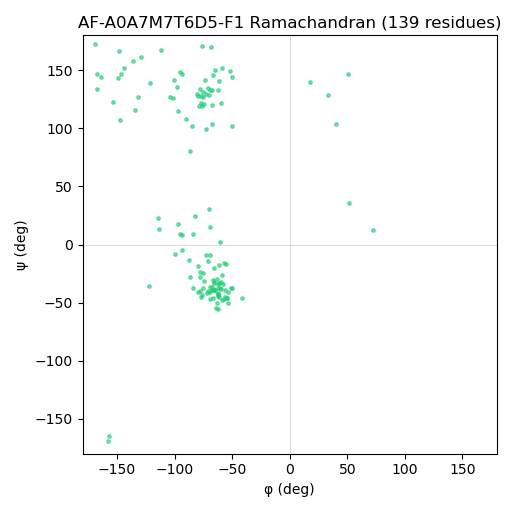 C CA . ARG A 1 94 ? -12.704 -39.848 23.495 1.00 50.53 94 ARG A CA 1
ATOM 748 C C . ARG A 1 94 ? -13.836 -40.872 23.559 1.00 50.53 94 ARG A C 1
ATOM 750 O O . ARG A 1 94 ? -14.298 -41.183 24.653 1.00 50.53 94 ARG A O 1
ATOM 757 N N . VAL A 1 95 ? -14.132 -41.546 22.448 1.00 33.94 95 VAL A N 1
ATOM 758 C CA . VAL A 1 95 ? -14.669 -42.915 22.518 1.00 33.94 95 VAL A CA 1
ATOM 759 C C . VAL A 1 95 ? -13.960 -43.818 21.517 1.00 33.94 95 VAL A C 1
ATOM 761 O O . VAL A 1 95 ? -14.028 -43.622 20.308 1.00 33.94 95 VAL A O 1
ATOM 764 N N . ASN A 1 96 ? -13.256 -44.805 22.062 1.00 49.72 96 ASN A N 1
ATOM 765 C CA . ASN A 1 96 ? -12.698 -45.934 21.334 1.00 49.72 96 ASN A CA 1
ATOM 766 C C . ASN A 1 96 ? -13.806 -46.971 21.102 1.00 49.72 96 ASN A C 1
ATOM 768 O O . ASN A 1 96 ? -14.429 -47.395 22.075 1.00 49.72 96 ASN A O 1
ATOM 772 N N . TYR A 1 97 ? -13.991 -47.441 19.869 1.00 37.12 97 TYR A N 1
ATOM 773 C CA . TYR A 1 97 ? -14.410 -48.826 19.655 1.00 37.12 97 TYR A CA 1
ATOM 774 C C . TYR A 1 97 ? -13.752 -49.400 18.396 1.00 37.12 97 TYR A C 1
ATOM 776 O O . TYR A 1 97 ? -13.325 -48.679 17.494 1.00 37.12 97 TYR A O 1
ATOM 784 N N . GLU A 1 98 ? -13.583 -50.714 18.427 1.00 43.88 98 GLU A N 1
ATOM 785 C CA . GLU A 1 98 ? -12.502 -51.434 17.774 1.00 43.88 98 GLU A CA 1
ATOM 786 C C . GLU A 1 98 ? -12.910 -52.090 16.443 1.00 43.88 98 GLU A C 1
ATOM 788 O O . GLU A 1 98 ? -13.994 -52.649 16.313 1.00 43.88 98 GLU A O 1
ATOM 793 N N . SER A 1 99 ? -11.983 -52.031 15.483 1.00 43.06 99 SER A N 1
ATOM 794 C CA . SER A 1 99 ? -11.724 -52.961 14.372 1.00 43.06 99 SER A CA 1
ATOM 795 C C . SER A 1 99 ? -12.866 -53.739 13.694 1.00 43.06 99 SER A C 1
ATOM 797 O O . SER A 1 99 ? -13.465 -54.660 14.241 1.00 43.06 99 SER A O 1
ATOM 799 N N . THR A 1 100 ? -12.896 -53.638 12.364 1.00 36.94 100 THR A N 1
ATOM 800 C CA . THR A 1 100 ? -12.820 -54.859 11.539 1.00 36.94 100 THR A CA 1
ATOM 801 C C . THR A 1 100 ? -11.779 -54.660 10.441 1.00 36.94 100 THR A C 1
ATOM 803 O O . THR A 1 100 ? -11.791 -53.653 9.738 1.00 36.94 100 THR A O 1
ATOM 806 N N . ALA A 1 101 ? -10.827 -55.586 10.344 1.00 43.62 101 ALA A N 1
ATOM 807 C CA . ALA A 1 101 ? -9.681 -55.482 9.447 1.00 43.62 101 ALA A CA 1
ATOM 808 C C . ALA A 1 101 ? -9.927 -56.201 8.116 1.00 43.62 101 ALA A C 1
ATOM 810 O O . ALA A 1 101 ? -10.529 -57.273 8.109 1.00 43.62 101 ALA A O 1
ATOM 811 N N . PHE A 1 102 ? -9.330 -55.693 7.033 1.00 37.59 102 PHE A N 1
ATOM 812 C CA . PHE A 1 102 ? -8.622 -56.556 6.081 1.00 37.59 102 PHE A CA 1
ATOM 813 C C . PHE A 1 102 ? -7.516 -55.780 5.337 1.00 37.59 102 PHE A C 1
ATOM 815 O O . PHE A 1 102 ? -7.774 -54.758 4.706 1.00 37.59 102 PHE A O 1
ATOM 822 N N . SER A 1 103 ? -6.278 -56.269 5.443 1.00 47.50 103 SER A N 1
ATOM 823 C CA . SER A 1 103 ? -5.100 -55.897 4.629 1.00 47.50 103 SER A CA 1
ATOM 824 C C . SER A 1 103 ? -5.291 -56.396 3.173 1.00 47.50 103 SER A C 1
ATOM 826 O O . SER A 1 103 ? -6.185 -57.202 2.945 1.00 47.50 103 SER A O 1
ATOM 828 N N . SER A 1 104 ? -4.539 -56.095 2.107 1.00 48.06 104 SER A N 1
ATOM 829 C CA . SER A 1 104 ? -3.353 -55.271 1.776 1.00 48.06 104 SER A CA 1
ATOM 830 C C . SER A 1 104 ? -3.276 -55.238 0.211 1.00 48.06 104 SER A C 1
ATOM 832 O O . SER A 1 104 ? -4.046 -55.954 -0.426 1.00 48.06 104 SER A O 1
ATOM 834 N N . ASP A 1 105 ? -2.441 -5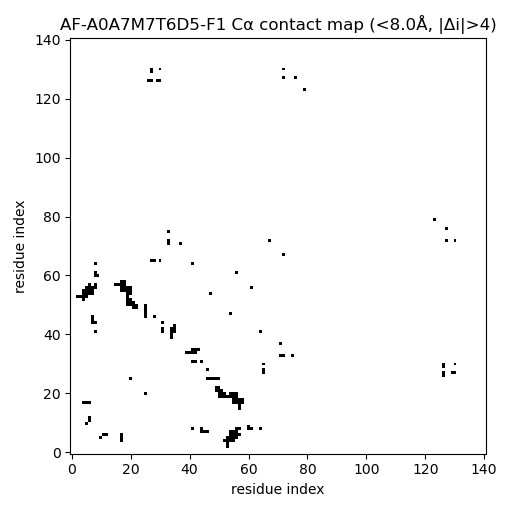4.500 -0.537 1.00 33.12 105 ASP A N 1
ATOM 835 C CA . ASP A 1 105 ? -1.284 -53.636 -0.248 1.00 33.12 105 ASP A CA 1
ATOM 836 C C . ASP A 1 105 ? -1.039 -52.614 -1.408 1.00 33.12 105 ASP A C 1
ATOM 838 O O . ASP A 1 105 ? -1.866 -52.482 -2.304 1.00 33.12 105 ASP A O 1
ATOM 842 N N . SER A 1 106 ? 0.109 -51.919 -1.378 1.00 52.53 106 SER A N 1
ATOM 843 C CA . SER A 1 106 ? 1.003 -51.452 -2.473 1.00 52.53 106 SER A CA 1
ATOM 844 C C . SER A 1 106 ? 0.517 -51.366 -3.949 1.00 52.53 106 SER A C 1
ATOM 846 O O . SER A 1 106 ? -0.027 -52.320 -4.488 1.00 52.53 106 SER A O 1
ATOM 848 N N . GLN A 1 107 ? 0.859 -50.336 -4.750 1.00 44.59 107 GLN A N 1
ATOM 849 C CA . GLN A 1 107 ? 1.793 -49.206 -4.551 1.00 44.59 107 GLN A CA 1
ATOM 850 C C . GLN A 1 107 ? 1.615 -48.103 -5.631 1.00 44.59 107 GLN A C 1
ATOM 852 O O . GLN A 1 107 ? 1.408 -48.446 -6.785 1.00 44.59 107 GLN A O 1
ATOM 857 N N . ALA A 1 108 ? 1.824 -46.828 -5.244 1.00 37.19 108 ALA A N 1
ATOM 858 C CA . ALA A 1 108 ? 2.289 -45.649 -6.025 1.00 37.19 108 ALA A CA 1
ATOM 859 C C . ALA A 1 108 ? 1.603 -45.257 -7.383 1.00 37.19 108 ALA A C 1
ATOM 861 O O . ALA A 1 108 ? 1.198 -46.092 -8.171 1.00 37.19 108 ALA A O 1
ATOM 862 N N . ALA A 1 109 ? 1.477 -43.980 -7.782 1.00 36.19 109 ALA A N 1
ATOM 863 C CA . ALA A 1 109 ? 2.130 -42.759 -7.303 1.00 36.19 109 ALA A CA 1
ATOM 864 C C . ALA A 1 109 ? 1.260 -41.482 -7.443 1.00 36.19 109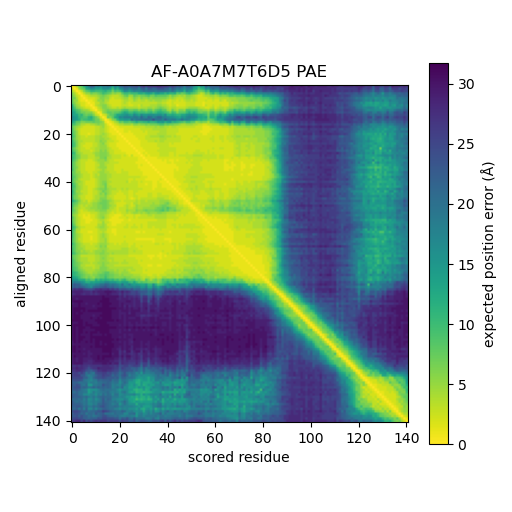 ALA A C 1
ATOM 866 O O . ALA A 1 109 ? 0.591 -41.264 -8.447 1.00 36.19 109 ALA A O 1
ATOM 867 N N . THR A 1 110 ? 1.386 -40.605 -6.444 1.00 45.12 110 THR A N 1
ATOM 868 C CA . THR A 1 110 ? 1.482 -39.133 -6.535 1.00 45.12 110 THR A CA 1
ATOM 869 C C . THR A 1 110 ? 0.610 -38.353 -7.537 1.00 45.12 110 THR A C 1
ATOM 871 O O . THR A 1 110 ? 1.003 -38.110 -8.675 1.00 45.12 110 THR A O 1
ATOM 874 N N . SER A 1 111 ? -0.441 -37.709 -7.019 1.00 34.38 111 SER A N 1
ATOM 875 C CA . SER A 1 111 ? -0.754 -36.315 -7.376 1.00 34.38 111 SER A CA 1
ATOM 876 C C . SER A 1 111 ? -1.390 -35.608 -6.179 1.00 34.38 111 SER A C 1
ATOM 878 O O . SER A 1 111 ? -2.516 -35.910 -5.784 1.00 34.38 111 SER A O 1
ATOM 880 N N . CYS A 1 112 ? -0.637 -34.713 -5.540 1.00 33.6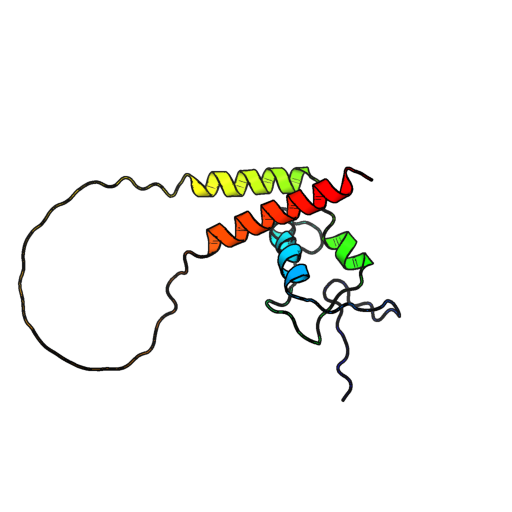2 112 CYS A N 1
ATOM 881 C CA . CYS A 1 112 ? -1.072 -34.049 -4.316 1.00 33.62 112 CYS A CA 1
ATOM 882 C C . CYS A 1 112 ? -2.123 -32.976 -4.619 1.00 33.62 112 CYS A C 1
ATOM 884 O O . CYS A 1 112 ? -1.831 -31.988 -5.294 1.00 33.62 112 CYS A O 1
ATOM 886 N N . GLN A 1 113 ? -3.314 -33.103 -4.031 1.00 54.34 113 GLN A N 1
ATOM 887 C CA . GLN A 1 113 ? -4.196 -31.949 -3.864 1.00 54.34 113 GLN A CA 1
ATOM 888 C C . GLN A 1 113 ? -3.492 -30.918 -2.961 1.00 54.34 113 GLN A C 1
ATOM 890 O O . GLN A 1 113 ? -2.995 -31.297 -1.896 1.00 54.34 113 GLN A O 1
ATOM 895 N N . PRO A 1 114 ? -3.454 -29.621 -3.314 1.00 45.34 114 PRO A N 1
ATOM 896 C CA . PRO A 1 114 ? -3.051 -28.594 -2.369 1.00 45.34 114 PRO A CA 1
ATOM 897 C C . PRO A 1 114 ? -4.176 -28.397 -1.348 1.00 45.34 114 PRO A C 1
ATOM 899 O O . PRO A 1 114 ? -5.167 -27.712 -1.604 1.00 45.34 114 PRO A O 1
ATOM 902 N N . SER A 1 115 ? -4.009 -29.021 -0.182 1.00 40.50 115 SER A N 1
ATOM 903 C CA . SER A 1 115 ? -4.872 -28.851 0.985 1.00 40.50 115 SER A CA 1
ATOM 904 C C . SER A 1 115 ? -5.061 -27.375 1.343 1.00 40.50 115 SER A C 1
ATOM 906 O O . SER A 1 115 ? -4.152 -26.555 1.188 1.00 40.50 115 SER A O 1
ATOM 908 N N . THR A 1 116 ? -6.227 -27.047 1.901 1.00 50.69 116 THR A N 1
ATOM 909 C CA . THR A 1 116 ? -6.545 -25.735 2.482 1.00 50.69 116 THR A CA 1
ATOM 910 C C . THR A 1 116 ? -5.458 -25.282 3.459 1.00 50.69 116 THR A C 1
ATOM 912 O O . THR A 1 116 ? -5.379 -25.757 4.592 1.00 50.69 116 THR A O 1
ATOM 915 N N . SER A 1 117 ? -4.595 -24.366 3.013 1.00 41.03 117 SER A N 1
ATOM 916 C CA . SER A 1 117 ? -3.397 -23.982 3.758 1.00 41.03 117 SER A CA 1
ATOM 917 C C . SER A 1 117 ? -3.712 -23.021 4.904 1.00 41.03 117 SER A C 1
ATOM 919 O O . SER A 1 117 ? -4.133 -21.881 4.697 1.00 41.03 117 SER A O 1
ATOM 921 N N . ALA A 1 118 ? -3.403 -23.448 6.130 1.00 44.34 118 ALA A N 1
ATOM 922 C CA . ALA A 1 118 ? -3.511 -22.650 7.353 1.00 44.34 118 ALA A CA 1
ATOM 923 C C . ALA A 1 118 ? -2.486 -21.486 7.456 1.00 44.34 118 ALA A C 1
ATOM 925 O O . ALA A 1 118 ? -2.318 -20.889 8.519 1.00 44.34 118 ALA A O 1
ATOM 926 N N . ALA A 1 119 ? -1.818 -21.109 6.358 1.00 42.25 119 ALA A N 1
ATOM 927 C CA . ALA A 1 119 ? -0.821 -20.033 6.309 1.00 42.25 119 ALA A CA 1
ATOM 928 C C . ALA A 1 119 ? -1.399 -18.605 6.460 1.00 42.25 119 ALA A C 1
ATOM 930 O O . ALA A 1 119 ? -0.654 -17.653 6.712 1.00 42.25 119 ALA A O 1
ATOM 931 N N . GLY A 1 120 ? -2.721 -18.428 6.333 1.00 39.84 120 GLY A N 1
ATOM 932 C CA . GLY A 1 120 ? -3.362 -17.106 6.292 1.00 39.84 120 GLY A CA 1
ATOM 933 C C . GLY A 1 120 ? -3.149 -16.230 7.537 1.00 39.84 120 GLY A C 1
ATOM 934 O O . GLY A 1 120 ? -3.047 -15.009 7.411 1.00 39.84 120 GLY A O 1
ATOM 935 N N . LYS A 1 121 ? -3.035 -16.830 8.732 1.00 43.34 121 LYS A N 1
ATOM 936 C CA . LYS A 1 121 ? -2.994 -16.095 10.013 1.00 43.34 121 LYS A CA 1
ATOM 937 C C . LYS A 1 121 ? -1.672 -15.333 10.223 1.00 43.34 121 LYS A C 1
ATOM 939 O O . LYS A 1 121 ? -1.697 -14.167 10.616 1.00 43.34 121 LYS A O 1
ATOM 944 N N . ASN A 1 122 ? -0.530 -15.936 9.879 1.00 49.53 122 ASN A N 1
ATOM 945 C CA . ASN A 1 122 ? 0.793 -15.311 10.043 1.00 49.53 122 ASN A CA 1
ATOM 946 C C . ASN A 1 122 ? 1.020 -14.135 9.079 1.00 49.53 122 ASN A C 1
ATOM 948 O O . ASN A 1 122 ? 1.524 -13.084 9.480 1.00 49.53 122 ASN A O 1
ATOM 952 N N . TYR A 1 123 ? 0.583 -14.268 7.822 1.00 49.19 123 TYR A N 1
ATOM 953 C CA . TYR A 1 123 ? 0.761 -13.217 6.815 1.00 49.19 123 TYR A CA 1
ATOM 954 C C . TYR A 1 123 ? 0.020 -11.920 7.154 1.00 49.19 123 TYR A C 1
ATOM 956 O O . TYR A 1 123 ? 0.475 -10.857 6.746 1.00 49.19 123 TYR A O 1
ATOM 964 N N . ILE A 1 124 ? -1.108 -11.986 7.874 1.00 50.91 124 ILE A N 1
ATOM 965 C CA . ILE A 1 124 ? -1.897 -10.802 8.248 1.00 50.91 124 ILE A CA 1
ATOM 966 C C . ILE A 1 124 ? -1.259 -10.056 9.429 1.00 50.91 124 ILE A C 1
ATOM 968 O O . ILE A 1 124 ? -1.191 -8.827 9.400 1.00 50.91 124 ILE A O 1
ATOM 972 N N . LEU A 1 125 ? -0.729 -10.774 10.428 1.00 52.72 125 LEU A N 1
ATOM 973 C CA . LEU A 1 125 ? 0.009 -10.158 11.539 1.00 52.72 125 LEU A CA 1
ATOM 974 C C . LEU A 1 125 ? 1.234 -9.373 11.041 1.00 52.72 125 LEU A C 1
ATOM 976 O O . LEU A 1 125 ? 1.514 -8.281 11.537 1.00 52.72 125 LEU A O 1
ATOM 980 N N . LEU A 1 126 ? 1.924 -9.904 10.027 1.00 56.34 126 LEU A N 1
ATOM 981 C CA . LEU A 1 126 ? 3.070 -9.248 9.400 1.00 56.34 126 LEU A CA 1
ATOM 982 C C . LEU A 1 126 ? 2.669 -7.941 8.688 1.00 56.34 126 LEU A C 1
ATOM 984 O O . LEU A 1 126 ? 3.351 -6.932 8.860 1.00 56.34 126 LEU A O 1
ATOM 988 N N . CYS A 1 127 ? 1.506 -7.902 8.013 1.00 52.25 127 CYS A N 1
ATOM 989 C CA . CYS A 1 127 ? 0.949 -6.653 7.468 1.00 52.25 127 CYS A CA 1
ATOM 990 C C . CYS A 1 127 ? 0.809 -5.572 8.548 1.00 52.25 127 CYS A C 1
ATOM 992 O O . CYS A 1 127 ? 1.127 -4.410 8.306 1.00 52.25 127 CYS A O 1
ATOM 994 N N . ILE A 1 128 ? 0.275 -5.952 9.716 1.00 59.06 128 ILE A N 1
ATOM 995 C CA . ILE A 1 128 ? -0.049 -5.020 10.801 1.00 59.06 128 ILE A CA 1
ATOM 996 C C . ILE A 1 128 ? 1.238 -4.459 11.408 1.00 59.06 128 ILE A C 1
ATOM 998 O O . ILE A 1 128 ? 1.344 -3.240 11.525 1.00 59.06 128 ILE A O 1
ATOM 1002 N N . LYS A 1 129 ? 2.231 -5.310 11.715 1.00 60.97 129 LYS A N 1
ATOM 1003 C CA . LYS A 1 129 ? 3.545 -4.860 12.212 1.00 60.97 129 LYS A CA 1
ATOM 1004 C C . LYS A 1 129 ? 4.174 -3.828 11.276 1.00 60.97 129 LYS A C 1
ATOM 1006 O O . LYS A 1 129 ? 4.480 -2.722 11.705 1.00 60.97 129 LYS A O 1
ATOM 1011 N N . ILE A 1 130 ? 4.236 -4.138 9.983 1.00 65.12 130 ILE A N 1
ATOM 1012 C CA . ILE A 1 130 ? 4.867 -3.273 8.979 1.00 65.12 130 ILE A CA 1
ATOM 1013 C C . ILE A 1 130 ? 4.082 -1.970 8.766 1.00 65.12 130 ILE A C 1
ATOM 1015 O O . ILE A 1 130 ? 4.682 -0.908 8.610 1.00 65.12 130 ILE A O 1
ATOM 1019 N N . CYS A 1 131 ? 2.745 -2.000 8.813 1.00 57.66 131 CYS A N 1
ATOM 1020 C CA . CYS A 1 131 ? 1.940 -0.773 8.764 1.00 57.66 131 CYS A CA 1
ATOM 1021 C C . CYS A 1 131 ? 2.149 0.123 9.998 1.00 57.66 131 CYS A C 1
ATOM 1023 O O . CYS A 1 131 ? 2.068 1.343 9.870 1.00 57.66 131 CYS A O 1
ATOM 1025 N N . VAL A 1 132 ? 2.404 -0.460 11.175 1.00 60.97 132 VAL A N 1
ATOM 1026 C CA . VAL A 1 132 ? 2.663 0.278 12.422 1.00 60.97 132 VAL A CA 1
ATOM 1027 C C . VAL A 1 132 ? 4.084 0.850 12.447 1.00 60.97 132 VAL A C 1
ATOM 1029 O O . VAL A 1 132 ? 4.243 2.034 12.734 1.00 60.97 132 VAL A O 1
ATOM 1032 N N . GLU A 1 133 ? 5.098 0.066 12.076 1.00 61.19 133 GLU A N 1
ATOM 1033 C CA . GLU A 1 133 ? 6.503 0.506 12.006 1.00 61.19 133 GLU A CA 1
ATOM 1034 C C . GLU A 1 133 ? 6.677 1.693 11.043 1.00 61.19 133 GLU A C 1
ATOM 1036 O O . GLU A 1 133 ? 7.201 2.737 11.431 1.00 61.19 133 GLU A O 1
ATOM 1041 N N . LEU A 1 134 ? 6.114 1.609 9.830 1.00 54.09 134 LEU A N 1
ATOM 1042 C CA . LEU A 1 134 ? 6.149 2.704 8.845 1.00 54.09 134 LEU A CA 1
ATOM 1043 C C . LEU A 1 134 ? 5.373 3.960 9.274 1.00 54.09 134 LEU A C 1
ATOM 1045 O O . LEU A 1 134 ? 5.579 5.038 8.710 1.00 54.09 134 LEU A O 1
ATOM 1049 N N . TYR A 1 135 ? 4.445 3.829 10.225 1.00 54.84 135 TYR A N 1
ATOM 1050 C CA . TYR A 1 135 ? 3.736 4.968 10.804 1.00 54.84 135 TYR A CA 1
ATOM 1051 C C . TYR A 1 135 ? 4.557 5.613 11.929 1.00 54.84 135 TYR A C 1
ATOM 1053 O O . TYR A 1 135 ? 4.600 6.838 12.022 1.00 54.84 135 TYR A O 1
ATOM 1061 N N . ALA A 1 136 ? 5.256 4.808 12.736 1.00 53.78 136 ALA A N 1
ATOM 1062 C CA . ALA A 1 136 ? 6.158 5.288 13.781 1.00 53.78 136 ALA A CA 1
ATOM 1063 C C . ALA A 1 136 ? 7.331 6.101 13.199 1.00 53.78 136 ALA A C 1
ATOM 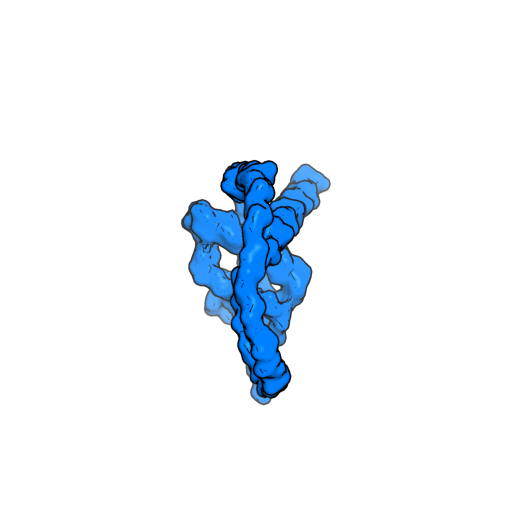1065 O O . ALA A 1 136 ? 7.588 7.206 13.670 1.00 53.78 136 ALA A O 1
ATOM 1066 N N . GLU A 1 137 ? 7.956 5.634 12.109 1.00 49.69 137 GLU A N 1
ATOM 1067 C CA . GLU A 1 137 ? 9.030 6.357 11.395 1.00 49.69 137 GLU A CA 1
ATOM 1068 C C . GLU A 1 137 ? 8.601 7.722 10.816 1.00 49.69 137 GLU A C 1
ATOM 1070 O O . GLU A 1 137 ? 9.446 8.552 10.479 1.00 49.69 137 GLU A O 1
ATOM 1075 N N . ARG A 1 138 ? 7.291 7.967 10.670 1.00 48.78 138 ARG A N 1
ATOM 1076 C CA . ARG A 1 138 ? 6.725 9.234 10.172 1.00 48.78 138 ARG A CA 1
ATOM 1077 C C . ARG A 1 138 ? 6.224 10.169 11.274 1.00 48.78 138 ARG A C 1
ATOM 1079 O O . ARG A 1 138 ? 5.862 11.296 10.958 1.00 48.78 138 ARG A O 1
ATOM 1086 N N . ALA A 1 139 ? 6.180 9.723 12.529 1.00 48.16 139 ALA A N 1
ATOM 1087 C CA . ALA A 1 139 ? 5.721 10.526 13.667 1.00 48.16 139 ALA A CA 1
ATOM 1088 C C . ALA A 1 139 ? 6.862 11.247 14.414 1.00 48.16 139 ALA A C 1
ATOM 1090 O O . ALA A 1 139 ? 6.597 12.016 15.333 1.00 48.16 139 ALA A O 1
ATOM 1091 N N . THR A 1 140 ? 8.118 10.995 14.034 1.00 48.28 140 THR A N 1
ATOM 1092 C CA . THR A 1 140 ? 9.336 11.496 14.695 1.00 48.28 140 THR A CA 1
ATOM 1093 C C . THR A 1 140 ? 10.147 12.466 13.824 1.00 48.28 140 THR A C 1
ATOM 1095 O O . THR A 1 140 ? 11.355 12.609 14.024 1.00 48.28 140 THR A O 1
ATOM 1098 N N . LYS A 1 141 ? 9.508 13.117 12.842 1.00 40.53 141 LYS A N 1
ATOM 1099 C CA . LYS A 1 141 ? 10.161 14.000 11.866 1.00 40.53 141 LYS A CA 1
ATOM 1100 C C . LYS A 1 141 ? 9.333 15.238 11.538 1.00 40.53 141 LYS A C 1
ATOM 1102 O O . LYS A 1 141 ? 8.094 15.092 11.479 1.00 40.53 141 LYS A O 1
#

Solvent-accessible surface area (backbone atoms only — not comparable to full-atom values): 9361 Å² total; per-residue (Å²): 134,86,84,74,75,41,42,67,80,46,92,68,89,56,95,65,69,70,42,64,44,43,60,77,53,49,57,63,52,50,56,49,56,54,23,42,77,70,68,38,86,70,43,84,63,77,74,75,95,62,60,49,97,41,48,23,31,40,66,69,51,52,52,61,67,68,62,69,63,66,68,58,57,51,55,48,54,50,56,55,53,62,68,57,67,83,71,76,76,78,94,77,81,92,80,89,83,82,86,87,88,80,89,85,78,89,79,89,82,90,82,83,78,87,67,91,70,83,62,66,66,62,62,51,55,51,38,52,52,52,58,49,53,64,47,54,73,60,72,80,113

pLDDT: mean 71.17, std 21.61, range [33.12, 95.5]

Nearest PDB structures (foldseek):
  5yi4-assembly1_A  TM=2.530E-01  e=4.669E+00  Mus musculus

Foldseek 3Di:
DDQAAQAQLDRDPDPADWDWDAPVLVLLLVCLVLCLVVVHPPVPTDDDPHTDDHYTHRPVSSVVSLDDDPVSLVVLVVVLVVVVVVPPDDDDDDDDDDDDDDDDDDDDDDDDDPPDDPPVSVSSVSNSVSSVVVVVVVVPD

Radius of gyration: 22.87 Å; Cα contacts (8 Å, |Δi|>4): 101; chains: 1; bounding box: 28×71×52 Å

Organism: Nasonia vitripennis (NCBI:txid7425)

Sequence (141 aa):
MSAELKGVFCNNSSKAKIILFNDTILEKCKILKIRVTYKLKYKELILPTTSDQTNGYHANCYSNFTAIKKKYIEMFSELVKSQQSENAVPESDRVNYESTAFSSDSQAATSCQPSTSAAGKNYILLCIKICVELYAERATK

Mean predicted aligned error: 15.73 Å